Protein AF-X1T1G3-F1 (afdb_monomer_lite)

Foldseek 3Di:
DDDDDDDDDPDDDDPVSVVVVVVVVVVPPPPPPPPPPDPPPDPPPDDPPPPPPVDPPDDDDDDPVRVPDDDLDDQDDDPQKDWADWDWDADPQRKIKIWIWIFRDPDVPPCSWAGIFIWIWIASHPSDNTDTDDTDDAAPCDPPDPRNGHDD

Radius of gyration: 34.78 Å; chains: 1; bounding box: 44×52×115 Å

Organism: NCBI:txid412755

Secondary structure (DSSP, 8-state):
-----------PPPHHHHHHHHHHHHHS---------PPP---TTSPP-------TT--PPPPHHHHT------S---TT-EEEEEEEEE-TTS-EEEEEEEESSS-STTHHHHT-EEEEEEESSTT---EEEEEEEE----TTSTTSS---

Sequence (152 aa):
MKPHRINHINGGMNMSQILLAVFIATVSLGTPLQAVDLPPELPLWEKPPLDYAIRHDVKVPESDIAANLEWIGVAIEEPDYTIWGATPIQDEKGHTHLFVARWPEDNVDPAWRKSSEIAHYLADNPEGPFRFKKVILQGTGREGEWDAYAPH

Structure (mmCIF, N/CA/C/O backbone):
data_AF-X1T1G3-F1
#
_entry.id   AF-X1T1G3-F1
#
loop_
_atom_site.group_PDB
_atom_site.id
_atom_site.type_symbol
_atom_site.label_atom_id
_atom_site.label_alt_id
_atom_site.label_comp_id
_atom_site.label_asym_id
_atom_site.label_entity_id
_atom_site.label_seq_id
_atom_site.pdbx_PDB_ins_code
_atom_site.Cartn_x
_atom_site.Cartn_y
_atom_site.Cartn_z
_atom_site.occupancy
_atom_site.B_iso_or_equiv
_atom_site.auth_seq_id
_atom_site.auth_comp_id
_atom_site.auth_asym_id
_atom_site.auth_atom_id
_atom_site.pdbx_PDB_model_num
ATOM 1 N N . MET A 1 1 ? -17.065 14.398 95.596 1.00 47.75 1 MET A N 1
ATOM 2 C CA . MET A 1 1 ? -17.381 15.607 94.804 1.00 47.75 1 MET A CA 1
ATOM 3 C C . MET A 1 1 ? -16.347 16.692 95.079 1.00 47.75 1 MET A C 1
ATOM 5 O O . MET A 1 1 ? -16.314 17.209 96.186 1.00 47.75 1 MET A O 1
ATOM 9 N N . LYS A 1 2 ? -15.505 17.006 94.088 1.00 33.94 2 LYS A N 1
ATOM 10 C CA . LYS A 1 2 ? -14.762 18.271 93.933 1.00 33.94 2 LYS A CA 1
ATOM 11 C C . LYS A 1 2 ? -14.628 18.509 92.417 1.00 33.94 2 LYS A C 1
ATOM 13 O O . LYS A 1 2 ? -14.254 17.559 91.732 1.00 33.94 2 LYS A O 1
ATOM 18 N N . PRO A 1 3 ? -14.976 19.689 91.876 1.00 39.97 3 PRO A N 1
ATOM 19 C CA . PRO A 1 3 ? -14.939 19.930 90.438 1.00 39.97 3 PRO A CA 1
ATOM 20 C C . PRO A 1 3 ? -13.503 20.244 90.003 1.00 39.97 3 PRO A C 1
ATOM 22 O O . PRO A 1 3 ? -12.762 20.907 90.735 1.00 39.97 3 PRO A O 1
ATOM 25 N N . HIS A 1 4 ? -13.094 19.781 88.822 1.00 33.16 4 HIS A N 1
ATOM 26 C CA . HIS A 1 4 ? -11.851 20.226 88.194 1.00 33.16 4 HIS A CA 1
ATOM 27 C C . HIS A 1 4 ? -12.143 21.076 86.961 1.00 33.16 4 HIS A C 1
ATOM 29 O O . HIS A 1 4 ? -13.012 20.764 86.152 1.00 33.16 4 HIS A O 1
ATOM 35 N N . ARG A 1 5 ? -11.447 22.216 86.943 1.00 35.03 5 ARG A N 1
ATOM 36 C CA . ARG A 1 5 ? -11.633 23.395 86.101 1.00 35.03 5 ARG A CA 1
ATOM 37 C C . ARG A 1 5 ? -11.489 23.096 84.614 1.00 35.03 5 ARG A C 1
ATOM 39 O O . ARG A 1 5 ? -10.555 22.421 84.196 1.00 35.03 5 ARG A O 1
ATOM 46 N N . ILE A 1 6 ? -12.330 23.772 83.839 1.00 40.88 6 ILE A N 1
ATOM 47 C CA . ILE A 1 6 ? -12.073 24.116 82.443 1.00 40.88 6 ILE A CA 1
ATOM 48 C C . ILE A 1 6 ? -10.947 25.156 82.428 1.00 40.88 6 ILE A C 1
ATOM 50 O O . ILE A 1 6 ? -11.111 26.238 82.990 1.00 40.88 6 ILE A O 1
ATOM 54 N N . ASN A 1 7 ? -9.830 24.840 81.774 1.00 37.88 7 ASN A N 1
ATOM 55 C CA . ASN A 1 7 ? -8.852 25.832 81.337 1.00 37.88 7 ASN A CA 1
ATOM 56 C C . ASN A 1 7 ? -8.850 25.833 79.805 1.00 37.88 7 ASN A C 1
ATOM 58 O O . ASN A 1 7 ? -8.268 24.957 79.171 1.00 37.88 7 ASN A O 1
ATOM 62 N N . HIS A 1 8 ? -9.524 26.824 79.224 1.00 37.28 8 HIS A N 1
ATOM 63 C CA . HIS A 1 8 ? -9.269 27.250 77.854 1.00 37.28 8 HIS A CA 1
ATOM 64 C C . HIS A 1 8 ? -7.827 27.759 77.773 1.00 37.28 8 HIS A C 1
ATOM 66 O O . HIS A 1 8 ? -7.452 28.662 78.520 1.00 37.28 8 HIS A O 1
ATOM 72 N N . ILE A 1 9 ? -7.042 27.216 76.846 1.00 39.50 9 ILE A N 1
ATOM 73 C CA . ILE A 1 9 ? -5.775 27.810 76.423 1.00 39.50 9 ILE A CA 1
ATOM 74 C C . ILE A 1 9 ? -5.949 28.173 74.948 1.00 39.50 9 ILE A C 1
ATOM 76 O O . ILE A 1 9 ? -5.791 27.341 74.060 1.00 39.50 9 ILE A O 1
ATOM 80 N N . ASN A 1 10 ? -6.372 29.412 74.695 1.00 47.31 10 ASN A N 1
ATOM 81 C CA . ASN A 1 10 ? -6.295 30.018 73.369 1.00 47.31 10 ASN A CA 1
ATOM 82 C C . ASN A 1 10 ? -4.824 30.333 73.087 1.00 47.31 10 ASN A C 1
ATOM 84 O O . ASN A 1 10 ? -4.218 31.120 73.809 1.00 47.31 10 ASN A O 1
ATOM 88 N N . GLY A 1 11 ? -4.261 29.734 72.041 1.00 51.22 11 GLY A N 1
ATOM 89 C CA . GLY A 1 11 ? -2.884 30.004 71.630 1.00 51.22 11 GLY A CA 1
ATOM 90 C C . GLY A 1 11 ? -2.511 29.405 70.278 1.00 51.22 11 GLY A C 1
ATOM 91 O O . GLY A 1 11 ? -1.365 29.024 70.086 1.00 51.22 11 GLY A O 1
ATOM 92 N N . GLY A 1 12 ? -3.469 29.265 69.358 1.00 54.16 12 GLY A N 1
ATOM 93 C CA . GLY A 1 12 ? -3.163 28.941 67.965 1.00 54.16 12 GLY A CA 1
ATOM 94 C C . GLY A 1 12 ? -2.787 30.215 67.214 1.00 54.16 12 GLY A C 1
ATOM 95 O O . GLY A 1 12 ? -3.535 31.193 67.264 1.00 54.16 12 GLY A O 1
ATOM 96 N N . MET A 1 13 ? -1.639 30.216 66.533 1.00 56.25 13 MET A N 1
ATOM 97 C CA . MET A 1 13 ? -1.267 31.297 65.616 1.00 56.25 13 MET A CA 1
ATOM 98 C C . MET A 1 13 ? -2.363 31.464 64.562 1.00 56.25 13 MET A C 1
ATOM 100 O O . MET A 1 13 ? -2.771 30.497 63.918 1.00 56.25 13 MET A O 1
ATOM 104 N N . ASN A 1 14 ? -2.856 32.688 64.388 1.00 70.31 14 ASN A N 1
ATOM 105 C CA . ASN A 1 14 ? -3.841 32.961 63.348 1.00 70.31 14 ASN A CA 1
ATOM 106 C C . ASN A 1 14 ? -3.176 32.949 61.956 1.00 70.31 14 ASN A C 1
ATOM 108 O O . ASN A 1 14 ? -1.957 33.063 61.827 1.00 70.31 14 ASN A O 1
ATOM 112 N N . MET A 1 15 ? -3.988 32.841 60.904 1.00 53.22 15 MET A N 1
ATOM 113 C CA . MET A 1 15 ? -3.526 32.717 59.514 1.00 53.22 15 MET A CA 1
ATOM 114 C C . MET A 1 15 ? -2.556 33.834 59.082 1.00 53.22 15 MET A C 1
ATOM 116 O O . MET A 1 15 ? -1.650 33.591 58.292 1.00 53.22 15 MET A O 1
ATOM 120 N N . SER A 1 16 ? -2.691 35.039 59.644 1.00 59.78 16 SER A N 1
ATOM 121 C CA . SER A 1 16 ? -1.791 36.167 59.369 1.00 59.78 16 SER A CA 1
ATOM 122 C C . SER A 1 16 ? -0.393 35.949 59.960 1.00 59.78 16 SER A C 1
ATOM 124 O O . SER A 1 16 ? 0.607 36.252 59.315 1.00 59.78 16 SER A O 1
ATOM 126 N N . GLN A 1 17 ? -0.292 35.334 61.141 1.00 58.75 17 GLN A N 1
ATOM 127 C CA . GLN A 1 17 ? 0.997 34.972 61.741 1.00 58.75 17 GLN A CA 1
ATOM 128 C C . GLN A 1 17 ? 1.686 33.815 61.004 1.00 58.75 17 GLN A C 1
ATOM 130 O O . GLN A 1 17 ? 2.911 33.798 60.913 1.00 58.75 17 GLN A O 1
ATOM 135 N N . ILE A 1 18 ? 0.915 32.879 60.440 1.00 60.38 18 ILE A N 1
ATOM 136 C CA . ILE A 1 18 ? 1.448 31.800 59.590 1.00 60.38 18 ILE A CA 1
ATOM 137 C C . ILE A 1 18 ? 1.969 32.380 58.271 1.00 60.38 18 ILE A C 1
ATOM 139 O O . ILE A 1 18 ? 3.095 32.089 57.874 1.00 60.38 18 ILE A O 1
ATOM 143 N N . LEU A 1 19 ? 1.194 33.256 57.627 1.00 57.94 19 LEU A N 1
ATOM 144 C CA . LEU A 1 19 ? 1.605 33.924 56.391 1.00 57.94 19 LEU A CA 1
ATOM 145 C C . LEU A 1 19 ? 2.845 34.803 56.599 1.00 57.94 19 LEU A C 1
ATOM 147 O O . LEU A 1 19 ? 3.752 34.770 55.773 1.00 57.94 19 LEU A O 1
ATOM 151 N N . LEU A 1 20 ? 2.938 35.519 57.724 1.00 54.59 20 LEU A N 1
ATOM 152 C CA . LEU A 1 20 ? 4.114 36.326 58.055 1.00 54.59 20 LEU A CA 1
ATOM 153 C C . LEU A 1 20 ? 5.361 35.461 58.311 1.00 54.59 20 LEU A C 1
ATOM 155 O O . LEU A 1 20 ? 6.446 35.815 57.856 1.00 54.59 20 LEU A O 1
ATOM 159 N N . ALA A 1 21 ? 5.222 34.311 58.979 1.00 55.03 21 ALA A N 1
ATOM 160 C CA . ALA A 1 21 ? 6.333 33.380 59.195 1.00 55.03 21 ALA A CA 1
ATOM 161 C C . ALA A 1 21 ? 6.837 32.756 57.879 1.00 55.03 21 ALA A C 1
ATOM 163 O O . ALA A 1 21 ? 8.045 32.641 57.676 1.00 55.03 21 ALA A O 1
ATOM 164 N N . VAL A 1 22 ? 5.926 32.418 56.959 1.00 57.56 22 VAL A N 1
ATOM 165 C CA . VAL A 1 22 ? 6.272 31.902 55.622 1.00 57.56 22 VAL A CA 1
ATOM 166 C C . VAL A 1 22 ? 6.956 32.977 54.771 1.00 57.56 22 VAL A C 1
ATOM 168 O O . VAL A 1 22 ? 7.916 32.671 54.064 1.00 57.56 22 VAL A O 1
ATOM 171 N N . PHE A 1 23 ? 6.531 34.240 54.887 1.00 53.06 23 PHE A N 1
ATOM 172 C CA . PHE A 1 23 ? 7.140 35.364 54.169 1.00 53.06 23 PHE A CA 1
ATOM 173 C C . PHE A 1 23 ? 8.546 35.709 54.692 1.00 53.06 23 PHE A C 1
ATOM 175 O O . PHE A 1 23 ? 9.461 35.950 53.911 1.00 53.06 23 PHE A O 1
ATOM 182 N N . ILE A 1 24 ? 8.769 35.668 56.011 1.00 53.66 24 ILE A N 1
ATOM 183 C CA . ILE A 1 24 ? 10.099 35.918 56.599 1.00 53.66 24 ILE A CA 1
ATOM 184 C C . ILE A 1 24 ? 11.077 34.775 56.269 1.00 53.66 24 ILE A C 1
ATOM 186 O O . ILE A 1 24 ? 12.238 35.035 55.954 1.00 53.66 24 ILE A O 1
ATOM 190 N N . ALA A 1 25 ? 10.616 33.519 56.254 1.00 45.22 25 ALA A N 1
ATOM 191 C CA . ALA A 1 25 ? 11.456 32.374 55.892 1.00 45.22 25 ALA A CA 1
ATOM 192 C C . ALA A 1 25 ? 11.872 32.369 54.407 1.00 45.22 25 ALA A C 1
ATOM 194 O O . ALA A 1 25 ? 12.936 31.851 54.074 1.00 45.22 25 ALA A O 1
ATOM 195 N N . THR A 1 26 ? 11.070 32.971 53.521 1.00 48.97 26 THR A N 1
ATOM 196 C CA . THR A 1 26 ? 11.380 33.056 52.082 1.00 48.97 26 THR A CA 1
ATOM 197 C C . THR A 1 26 ? 12.287 34.230 51.718 1.00 48.97 26 THR A C 1
ATOM 199 O O . THR A 1 26 ? 12.988 34.154 50.714 1.00 48.97 26 THR A O 1
ATOM 202 N N . VAL A 1 27 ? 12.353 35.284 52.539 1.00 49.16 27 VAL A N 1
ATOM 203 C CA . VAL A 1 27 ? 13.188 36.467 52.254 1.00 49.16 27 VAL A CA 1
ATOM 204 C C . VAL A 1 27 ? 14.615 36.348 52.821 1.00 49.16 27 VAL A C 1
ATOM 206 O O . VAL A 1 27 ? 15.528 36.990 52.306 1.00 49.16 27 VAL A O 1
ATOM 209 N N . SER A 1 28 ? 14.866 35.499 53.828 1.00 48.94 28 SER A N 1
ATOM 210 C CA . SER A 1 28 ? 16.200 35.379 54.457 1.00 48.94 28 SER A CA 1
ATOM 211 C C . SER A 1 28 ? 17.110 34.262 53.925 1.00 48.94 28 SER A C 1
ATOM 213 O O . SER A 1 28 ? 18.262 34.186 54.345 1.00 48.94 28 SER A O 1
ATOM 215 N N . LEU A 1 29 ? 16.667 33.443 52.967 1.00 49.03 29 LEU A N 1
ATOM 216 C CA . LEU A 1 29 ? 17.531 32.500 52.239 1.00 49.03 29 LEU A CA 1
ATOM 217 C C . LEU A 1 29 ? 17.716 32.966 50.793 1.00 49.03 29 LEU A C 1
ATOM 219 O O . LEU A 1 29 ? 17.431 32.257 49.834 1.00 49.03 29 LEU A O 1
ATOM 223 N N . GLY A 1 30 ? 18.211 34.195 50.648 1.00 48.19 30 GLY A N 1
ATOM 224 C CA . GLY A 1 30 ? 18.766 34.696 49.399 1.00 48.19 30 GLY A CA 1
ATOM 225 C C . GLY A 1 30 ? 20.077 33.986 49.063 1.00 48.19 30 GLY A C 1
ATOM 226 O O . GLY A 1 30 ? 21.138 34.601 49.095 1.00 48.19 30 GLY A O 1
ATOM 227 N N . THR A 1 31 ? 20.027 32.697 48.730 1.00 50.66 31 THR A N 1
ATOM 228 C CA . THR A 1 31 ? 20.990 32.175 47.761 1.00 50.66 31 THR A CA 1
ATOM 229 C C . THR A 1 31 ? 20.578 32.767 46.420 1.00 50.66 31 THR A C 1
ATOM 231 O O . THR A 1 31 ? 19.454 32.490 45.989 1.00 50.66 31 THR A O 1
ATOM 234 N N . PRO A 1 32 ? 21.407 33.592 45.754 1.00 50.19 32 PRO A N 1
ATOM 235 C CA . PRO A 1 32 ? 21.151 33.875 44.354 1.00 50.19 32 PRO A CA 1
ATOM 236 C C . PRO A 1 32 ? 21.046 32.517 43.665 1.00 50.19 32 PRO A C 1
ATOM 238 O O . PRO A 1 32 ? 21.933 31.673 43.818 1.00 50.19 32 PRO A O 1
ATOM 241 N N . LEU A 1 33 ? 19.929 32.283 42.975 1.00 46.12 33 LEU A N 1
ATOM 242 C CA . LEU A 1 33 ? 19.850 31.209 42.001 1.00 46.12 33 LEU A CA 1
ATOM 243 C C . LEU A 1 33 ? 21.063 31.443 41.100 1.00 46.12 33 LEU A C 1
ATOM 245 O O . LEU A 1 33 ? 21.139 32.491 40.454 1.00 46.12 33 LEU A O 1
ATOM 249 N N . GLN A 1 34 ? 22.066 30.563 41.151 1.00 45.03 34 GLN A N 1
ATOM 250 C CA . GLN A 1 34 ? 23.135 30.638 40.169 1.00 45.03 34 GLN A CA 1
ATOM 251 C C . GLN A 1 34 ? 22.434 30.622 38.818 1.00 45.03 34 GLN A C 1
ATOM 253 O O . GLN A 1 34 ? 21.581 29.762 38.580 1.00 45.03 34 GLN A O 1
ATOM 258 N N . ALA A 1 35 ? 22.721 31.622 37.985 1.00 49.31 35 ALA A N 1
ATOM 259 C CA . ALA A 1 35 ? 22.355 31.554 36.590 1.00 49.31 35 ALA A CA 1
ATOM 260 C C . ALA A 1 35 ? 22.919 30.222 36.093 1.00 49.31 35 ALA A C 1
ATOM 262 O O . ALA A 1 35 ? 24.131 30.015 36.092 1.00 49.31 35 ALA A O 1
ATOM 263 N N . VAL A 1 36 ? 22.032 29.273 35.805 1.00 51.41 36 VAL A N 1
ATOM 264 C CA . VAL A 1 36 ? 22.407 28.107 35.024 1.00 51.41 36 VAL A CA 1
ATOM 265 C C . VAL A 1 36 ? 22.750 28.709 33.676 1.00 51.41 36 VAL A C 1
ATOM 267 O O . VAL A 1 36 ? 21.849 29.180 32.983 1.00 51.41 36 VAL A O 1
ATOM 270 N N . ASP A 1 37 ? 24.0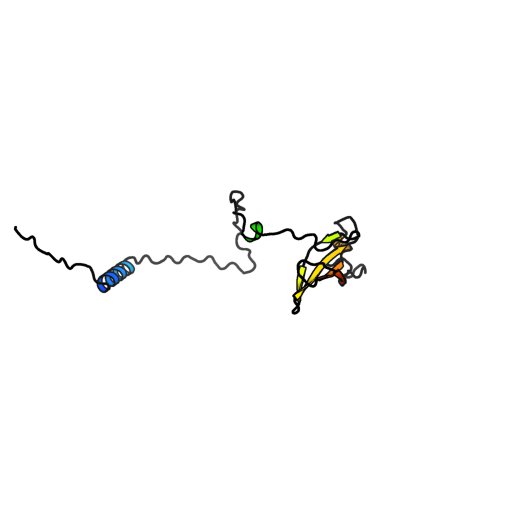44 28.801 33.367 1.00 54.81 37 ASP A N 1
ATOM 271 C CA . ASP A 1 37 ? 24.500 29.126 32.023 1.00 54.81 37 ASP A CA 1
ATOM 272 C C . ASP A 1 37 ? 23.848 28.096 31.103 1.00 54.81 37 ASP A C 1
ATOM 274 O O . ASP A 1 37 ? 24.233 26.923 31.075 1.00 54.81 37 ASP A O 1
ATOM 278 N N . LEU A 1 38 ? 22.779 28.511 30.421 1.00 53.12 38 LEU A N 1
ATOM 279 C CA . LEU A 1 38 ? 22.203 27.710 29.360 1.00 53.12 38 LEU A CA 1
ATOM 280 C C . LEU A 1 38 ? 23.328 27.518 28.341 1.00 53.12 38 LEU A C 1
ATOM 282 O O . LEU A 1 38 ? 23.979 28.505 27.976 1.00 53.12 38 LEU A O 1
ATOM 286 N N . PRO A 1 39 ? 23.613 26.273 27.921 1.00 60.28 39 PRO A N 1
ATOM 287 C CA . PRO A 1 39 ? 24.625 26.043 26.907 1.00 60.28 39 PRO A CA 1
ATOM 288 C C . PRO A 1 39 ? 24.295 26.912 25.687 1.00 60.28 39 PRO A C 1
ATOM 290 O O . PRO A 1 39 ? 23.110 27.138 25.417 1.00 60.28 39 PRO A O 1
ATOM 293 N N . PRO A 1 40 ? 25.312 27.428 24.972 1.00 68.19 40 PRO A N 1
ATOM 294 C CA . PRO A 1 40 ? 25.076 28.213 23.768 1.00 68.19 40 PRO A CA 1
ATOM 295 C C . PRO A 1 40 ? 24.110 27.442 22.870 1.00 68.19 40 PRO A C 1
ATOM 297 O O . PRO A 1 40 ? 24.294 26.238 22.677 1.00 68.19 40 PRO A O 1
ATOM 300 N N . GLU A 1 41 ? 23.058 28.114 22.391 1.00 66.00 41 GLU A N 1
ATOM 301 C CA . GLU A 1 41 ? 22.081 27.490 21.504 1.00 66.00 41 GLU A CA 1
ATOM 302 C C . GLU A 1 41 ? 22.839 26.859 20.335 1.00 66.00 41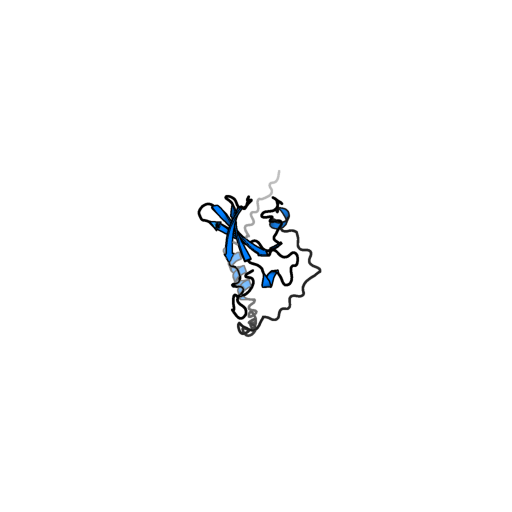 GLU A C 1
ATOM 304 O O . GLU A 1 41 ? 23.476 27.556 19.540 1.00 66.00 41 GLU A O 1
ATOM 309 N N . LEU A 1 42 ? 22.837 25.524 20.279 1.00 65.62 42 LEU A N 1
ATOM 310 C CA . LEU A 1 42 ? 23.407 24.807 19.150 1.00 65.62 42 LEU A CA 1
ATOM 311 C C . LEU A 1 42 ? 22.659 25.272 17.900 1.00 65.62 42 LEU A C 1
ATOM 313 O O . LEU A 1 42 ? 21.430 25.416 17.938 1.00 65.62 42 LEU A O 1
ATOM 317 N N . PRO A 1 43 ? 23.358 25.525 16.787 1.00 74.75 43 PRO A N 1
ATOM 318 C CA . PRO A 1 43 ? 22.666 25.885 15.571 1.00 74.75 43 PRO A CA 1
ATOM 319 C C . PRO A 1 43 ? 21.703 24.760 15.169 1.00 74.75 43 PRO A C 1
ATOM 321 O O . PRO A 1 43 ? 22.003 23.584 15.356 1.00 74.75 43 PRO A O 1
ATOM 324 N N . LEU A 1 44 ? 20.557 25.111 14.578 1.00 67.75 44 LEU A N 1
ATOM 325 C CA . LEU A 1 44 ? 19.436 24.190 14.305 1.00 67.75 44 LEU A CA 1
ATOM 326 C C . LEU A 1 44 ? 19.796 22.943 13.460 1.00 67.75 44 LEU A C 1
ATOM 328 O O . LEU A 1 44 ? 18.987 22.028 13.326 1.00 67.75 44 LEU A O 1
ATOM 332 N N . TRP A 1 45 ? 20.979 22.932 12.843 1.00 76.81 45 TRP A N 1
ATOM 333 C CA . TRP A 1 45 ? 21.518 21.854 12.011 1.00 76.81 45 TRP A CA 1
ATOM 334 C C . TRP A 1 45 ? 22.539 20.962 12.730 1.00 76.81 45 TRP A C 1
ATOM 336 O O . TRP A 1 45 ? 22.912 19.915 12.197 1.00 76.81 45 TRP A O 1
ATOM 346 N N . GLU A 1 46 ? 23.002 21.344 13.920 1.00 70.94 46 GLU A N 1
ATOM 347 C CA . GLU A 1 46 ? 23.795 20.470 14.773 1.00 70.94 46 GLU A CA 1
ATOM 348 C C . GLU A 1 46 ? 22.850 19.575 15.563 1.00 70.94 46 GLU A C 1
ATOM 350 O O . GLU A 1 46 ? 22.024 20.025 16.357 1.00 70.94 46 GLU A O 1
ATOM 355 N N . LYS A 1 47 ? 22.955 18.265 15.320 1.00 67.88 47 LYS A N 1
ATOM 356 C CA . LYS A 1 47 ? 22.253 17.286 16.144 1.00 67.88 47 LYS A CA 1
ATOM 357 C C . LYS A 1 47 ? 22.735 17.480 17.583 1.00 67.88 47 LYS A C 1
ATOM 359 O O . LYS A 1 47 ? 23.954 17.494 17.783 1.00 67.88 47 LYS A O 1
ATOM 364 N N . PRO A 1 48 ? 21.831 17.591 18.573 1.00 69.69 48 PRO A N 1
ATOM 365 C CA . PRO A 1 48 ? 22.260 17.592 19.960 1.00 69.69 48 PRO A CA 1
ATOM 366 C C . PRO A 1 48 ? 23.111 16.339 20.204 1.00 69.69 48 PRO A C 1
ATOM 368 O O . PRO A 1 48 ? 22.857 15.309 19.561 1.00 69.69 48 PRO A O 1
ATOM 371 N N . PRO A 1 49 ? 24.127 16.403 21.082 1.00 68.06 49 PRO A N 1
ATOM 372 C CA . PRO A 1 49 ? 24.885 15.220 21.454 1.00 68.06 49 PRO A CA 1
ATOM 373 C C . PRO A 1 49 ? 23.896 14.150 21.932 1.00 68.06 49 PRO A C 1
ATOM 375 O O . PRO A 1 49 ? 23.249 14.297 22.963 1.00 68.06 49 PRO A O 1
ATOM 378 N N . LEU A 1 50 ? 23.716 13.111 21.116 1.00 65.50 50 LEU A N 1
ATOM 379 C CA . LEU A 1 50 ? 22.853 11.977 21.417 1.00 65.50 50 LEU A CA 1
ATOM 380 C C . LEU A 1 50 ? 23.604 11.108 22.425 1.00 65.50 50 LEU A C 1
ATOM 382 O O . LEU A 1 50 ? 24.404 10.258 22.044 1.00 65.50 50 LEU A O 1
ATOM 386 N N . ASP A 1 51 ? 23.355 11.334 23.708 1.00 65.19 51 ASP A N 1
ATOM 387 C CA . ASP A 1 51 ? 23.839 10.503 24.809 1.00 65.19 51 ASP A CA 1
ATOM 388 C C . ASP A 1 51 ? 22.806 9.446 25.234 1.00 65.19 51 ASP A C 1
ATOM 390 O O . ASP A 1 51 ? 22.849 8.941 26.355 1.00 65.19 51 ASP A O 1
ATOM 394 N N . TYR A 1 52 ? 21.886 9.058 24.341 1.00 62.56 52 TYR A N 1
ATOM 395 C CA . TYR A 1 52 ? 21.006 7.922 24.602 1.00 62.56 52 TYR A CA 1
ATOM 396 C C . TYR A 1 52 ? 21.839 6.640 24.618 1.00 62.56 52 TYR A C 1
ATOM 398 O O . TYR A 1 52 ? 21.991 5.951 23.609 1.00 62.56 52 TYR A O 1
ATOM 406 N N . ALA A 1 53 ? 22.357 6.287 25.791 1.00 69.69 53 ALA A N 1
ATOM 407 C CA . ALA A 1 53 ? 22.683 4.909 26.087 1.00 69.69 53 ALA A CA 1
ATOM 408 C C . ALA A 1 53 ? 21.394 4.105 25.864 1.00 69.69 53 ALA A C 1
ATOM 410 O O . ALA A 1 53 ? 20.437 4.235 26.630 1.00 69.69 53 ALA A O 1
ATOM 411 N N . ILE A 1 54 ? 21.338 3.317 24.784 1.00 70.12 54 ILE A N 1
ATOM 412 C CA . ILE A 1 54 ? 20.247 2.368 24.567 1.00 70.12 54 ILE A CA 1
ATOM 413 C C . ILE A 1 54 ? 20.287 1.396 25.746 1.00 70.12 54 ILE A C 1
ATOM 415 O O . ILE A 1 54 ? 21.165 0.541 25.863 1.00 70.12 54 ILE A O 1
ATOM 419 N N . ARG A 1 55 ? 19.366 1.602 26.683 1.00 73.44 55 ARG A N 1
ATOM 420 C CA . ARG A 1 55 ? 19.287 0.853 27.928 1.00 73.44 55 ARG A CA 1
ATOM 421 C C . ARG A 1 55 ? 18.625 -0.490 27.659 1.00 73.44 55 ARG A C 1
ATOM 423 O O . ARG A 1 55 ? 17.404 -0.590 27.608 1.00 73.44 55 ARG A O 1
ATOM 430 N N . HIS A 1 56 ? 19.439 -1.525 27.482 1.00 75.44 56 HIS A N 1
ATOM 431 C CA . HIS A 1 56 ? 18.965 -2.907 27.347 1.00 75.44 56 HIS A CA 1
ATOM 432 C C . HIS A 1 56 ? 18.456 -3.504 28.674 1.00 75.44 56 HIS A C 1
ATOM 434 O O . HIS A 1 56 ? 17.866 -4.581 28.680 1.00 75.44 56 HIS A O 1
ATOM 440 N N . ASP A 1 57 ? 18.680 -2.817 29.799 1.00 85.94 57 ASP A N 1
ATOM 441 C CA . ASP A 1 57 ? 18.254 -3.209 31.147 1.00 85.94 57 ASP A CA 1
ATOM 442 C C . ASP A 1 57 ? 16.815 -2.787 31.490 1.00 85.94 57 ASP A C 1
ATOM 444 O O . ASP A 1 57 ? 16.257 -3.245 32.490 1.00 85.94 57 ASP A O 1
ATOM 448 N N . VAL A 1 58 ? 16.185 -1.936 30.675 1.00 8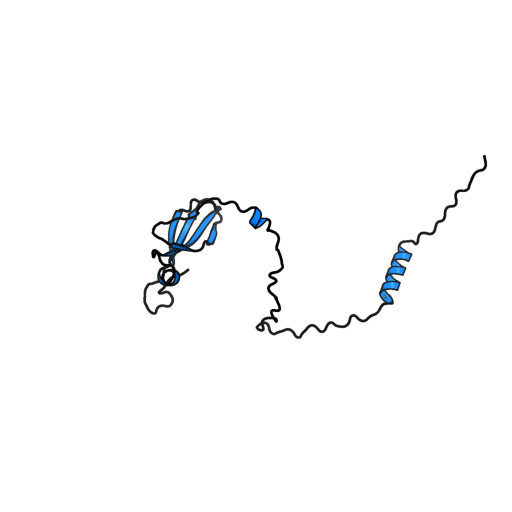2.62 58 VAL A N 1
ATOM 449 C CA . VAL A 1 58 ? 14.828 -1.443 30.932 1.00 82.62 58 VAL A CA 1
ATOM 450 C C . VAL A 1 58 ? 13.797 -2.433 30.393 1.00 82.62 58 VAL A C 1
ATOM 452 O O . VAL A 1 58 ? 13.634 -2.594 29.186 1.00 82.62 58 VAL A O 1
ATOM 455 N N . LYS A 1 59 ? 13.044 -3.064 31.298 1.00 85.19 59 LYS A N 1
ATOM 456 C CA . LYS A 1 59 ? 11.808 -3.774 30.946 1.00 85.19 59 LYS A CA 1
ATOM 457 C C . LYS A 1 59 ? 10.667 -2.767 30.855 1.00 85.19 59 LYS A C 1
ATOM 459 O O . LYS A 1 59 ? 10.223 -2.251 31.878 1.00 85.19 59 LYS A O 1
ATOM 464 N N . VAL A 1 60 ? 10.214 -2.483 29.639 1.00 87.62 60 VAL A N 1
ATOM 465 C CA . VAL A 1 60 ? 9.035 -1.641 29.403 1.00 87.62 60 VAL A CA 1
ATOM 466 C C . VAL A 1 60 ? 7.785 -2.504 29.622 1.00 87.62 60 VAL A C 1
ATOM 468 O O . VAL A 1 60 ? 7.728 -3.600 29.060 1.00 87.62 60 VAL A O 1
ATOM 471 N N . PRO A 1 61 ? 6.820 -2.080 30.459 1.00 92.00 61 PRO A N 1
ATOM 472 C CA . PRO A 1 61 ? 5.558 -2.800 30.593 1.00 92.00 61 PRO A CA 1
ATOM 473 C C . PRO A 1 61 ? 4.810 -2.805 29.256 1.00 92.00 61 PRO A C 1
ATOM 475 O O . PRO A 1 61 ? 4.949 -1.881 28.454 1.00 92.00 61 PRO A O 1
ATOM 478 N N . GLU A 1 62 ? 4.017 -3.846 29.016 1.00 93.56 62 GLU A N 1
ATOM 479 C CA . GLU A 1 62 ? 3.131 -3.883 27.855 1.00 93.56 62 GLU A CA 1
ATOM 480 C C . GLU A 1 62 ? 2.168 -2.687 27.888 1.00 93.56 62 GLU A C 1
ATOM 482 O O . GLU A 1 62 ? 1.674 -2.303 28.948 1.00 93.56 62 GLU A O 1
ATOM 487 N N . SER A 1 63 ? 1.945 -2.068 26.728 1.00 95.69 63 SER A N 1
ATOM 488 C CA . SER A 1 63 ? 1.019 -0.939 26.607 1.00 95.69 63 SER A CA 1
ATOM 489 C C . SER A 1 63 ? -0.423 -1.420 26.477 1.00 95.69 63 SER A C 1
ATOM 491 O O . SER A 1 63 ? -0.668 -2.481 25.904 1.00 95.69 63 SER A O 1
ATOM 493 N N . ASP A 1 64 ? -1.378 -0.591 26.899 1.00 96.25 64 ASP A N 1
ATOM 494 C CA . ASP A 1 64 ? -2.806 -0.882 26.733 1.00 96.25 64 ASP A CA 1
ATOM 495 C C . ASP A 1 64 ? -3.176 -1.134 25.264 1.00 96.25 64 ASP A C 1
ATOM 497 O O . ASP A 1 64 ? -4.004 -1.991 24.979 1.00 96.25 64 ASP A O 1
ATOM 501 N N . ILE A 1 65 ? -2.538 -0.436 24.316 1.00 95.31 65 ILE A N 1
ATOM 502 C CA . ILE A 1 65 ? -2.770 -0.658 22.883 1.00 95.31 65 ILE A CA 1
ATOM 503 C C . ILE A 1 65 ? -2.358 -2.079 22.502 1.00 95.31 65 ILE A C 1
ATOM 505 O O . ILE A 1 65 ? -3.161 -2.801 21.925 1.00 95.31 65 ILE A O 1
ATOM 509 N N . ALA A 1 66 ? -1.135 -2.489 22.854 1.00 94.31 66 ALA A N 1
ATOM 510 C CA . ALA A 1 66 ? -0.621 -3.817 22.524 1.00 94.31 66 ALA A CA 1
ATOM 511 C C . ALA A 1 66 ? -1.477 -4.935 23.141 1.00 94.31 66 ALA A C 1
ATOM 513 O O . ALA A 1 66 ? -1.825 -5.884 22.442 1.00 94.31 66 ALA A O 1
ATOM 514 N N . ALA A 1 67 ? -1.888 -4.770 24.402 1.00 95.50 67 ALA A N 1
ATOM 515 C CA . ALA A 1 67 ? -2.681 -5.758 25.130 1.00 95.50 67 ALA A CA 1
ATOM 516 C C . ALA A 1 67 ? -4.109 -5.952 24.578 1.00 95.50 67 ALA A C 1
ATOM 518 O O . ALA A 1 67 ? -4.738 -6.967 24.869 1.00 95.50 67 ALA A O 1
ATOM 519 N N . ASN A 1 68 ? -4.633 -4.989 23.808 1.00 96.19 68 ASN A N 1
ATOM 520 C CA . ASN A 1 68 ? -6.010 -4.995 23.300 1.00 96.19 68 ASN A CA 1
ATOM 521 C C . ASN A 1 68 ? -6.103 -5.148 21.768 1.00 96.19 68 ASN A C 1
ATOM 523 O O . ASN A 1 68 ? -7.180 -4.956 21.205 1.00 96.19 68 ASN A O 1
ATOM 527 N N . LEU A 1 69 ? -5.007 -5.482 21.074 1.00 94.94 69 LEU A N 1
ATOM 528 C CA . LEU A 1 69 ? -5.065 -5.793 19.644 1.00 94.94 69 LEU A CA 1
ATOM 529 C C . LEU A 1 69 ? -5.749 -7.144 19.415 1.00 94.94 69 LEU A C 1
ATOM 531 O O . LEU A 1 69 ? -5.292 -8.179 19.899 1.00 94.94 69 LEU A O 1
ATOM 535 N N . GLU A 1 70 ? -6.814 -7.138 18.616 1.00 94.62 70 GLU A N 1
ATOM 536 C CA . GLU A 1 70 ? -7.500 -8.347 18.169 1.00 94.62 70 GLU A CA 1
ATOM 537 C C . GLU A 1 70 ? -7.170 -8.638 16.701 1.00 94.62 70 GLU A C 1
ATOM 539 O O . GLU A 1 70 ? -7.221 -7.759 15.838 1.00 94.62 70 GLU A O 1
ATOM 544 N N . TRP A 1 71 ? -6.825 -9.893 16.408 1.00 94.44 71 TRP A N 1
ATOM 545 C CA . TRP A 1 71 ? -6.642 -10.345 15.034 1.00 94.44 71 TRP A CA 1
ATOM 546 C C . TRP A 1 71 ? -7.998 -10.602 14.377 1.00 94.44 71 TRP A C 1
ATOM 548 O O . TRP A 1 71 ? -8.701 -11.542 14.741 1.00 94.44 71 TRP A O 1
ATOM 558 N N . ILE A 1 72 ? -8.326 -9.801 13.365 1.00 94.00 72 ILE A N 1
ATOM 559 C CA . ILE A 1 72 ? -9.598 -9.901 12.635 1.00 94.00 72 ILE A CA 1
ATOM 560 C C . ILE A 1 72 ? -9.503 -10.714 11.336 1.00 94.00 72 ILE A C 1
ATOM 562 O O . ILE A 1 72 ? -10.518 -11.195 10.838 1.00 94.00 72 ILE A O 1
ATOM 566 N N . GLY A 1 73 ? -8.300 -10.896 10.784 1.00 94.56 73 GLY A N 1
ATOM 567 C CA . GLY A 1 73 ? -8.086 -11.624 9.534 1.00 94.56 73 GLY A CA 1
ATOM 568 C C . GLY A 1 73 ? -7.155 -10.914 8.556 1.00 94.56 73 GLY A C 1
ATOM 569 O O . GLY A 1 73 ? -6.632 -9.832 8.819 1.00 94.56 73 GLY A O 1
ATOM 570 N N . VAL A 1 74 ? -6.946 -11.556 7.407 1.00 94.50 74 VAL A N 1
ATOM 571 C CA . VAL A 1 74 ? -6.147 -11.009 6.305 1.00 94.50 74 VAL A CA 1
ATOM 572 C C . VAL A 1 74 ? -6.979 -9.971 5.552 1.00 94.50 74 VAL A C 1
ATOM 574 O O . VAL A 1 74 ? -8.059 -10.285 5.055 1.00 94.50 74 VAL A O 1
ATOM 577 N N . ALA A 1 75 ? -6.478 -8.736 5.462 1.00 95.06 75 ALA A N 1
ATOM 578 C CA . ALA A 1 75 ? -7.197 -7.637 4.815 1.00 95.06 75 ALA A CA 1
ATOM 579 C C . ALA A 1 75 ? -7.257 -7.777 3.283 1.00 95.06 75 ALA A C 1
ATOM 581 O O . ALA A 1 75 ? -8.305 -7.544 2.680 1.00 95.06 75 ALA A O 1
ATOM 582 N N . ILE A 1 76 ? -6.132 -8.138 2.656 1.00 95.81 76 ILE A N 1
ATOM 583 C CA . ILE A 1 76 ? -5.999 -8.343 1.209 1.00 95.81 76 ILE A CA 1
ATOM 584 C C . ILE A 1 76 ? -5.103 -9.559 0.977 1.00 95.81 76 ILE A C 1
ATOM 586 O O . ILE A 1 76 ? -4.044 -9.674 1.590 1.00 95.81 76 ILE A O 1
ATOM 590 N N . GLU A 1 77 ? -5.517 -10.426 0.059 1.00 94.19 77 GLU A N 1
ATOM 591 C CA . GLU A 1 77 ? -4.727 -11.545 -0.444 1.00 94.19 77 GLU A CA 1
ATOM 592 C C . GLU A 1 77 ? -4.905 -11.628 -1.964 1.00 94.19 77 GLU A C 1
ATOM 594 O O . GLU A 1 77 ? -6.030 -11.705 -2.463 1.00 94.19 77 GLU A O 1
ATOM 599 N N . GLU A 1 78 ? -3.795 -11.594 -2.702 1.00 94.50 78 GLU A N 1
ATOM 600 C CA . GLU A 1 78 ? -3.762 -11.824 -4.146 1.00 94.50 78 GLU A CA 1
ATOM 601 C C . GLU A 1 78 ? -2.675 -12.855 -4.457 1.00 94.50 78 GLU A C 1
ATOM 603 O O . GLU A 1 78 ? -1.500 -12.543 -4.286 1.00 94.50 78 GLU A O 1
ATOM 608 N N . PRO A 1 79 ? -3.034 -14.073 -4.906 1.00 93.19 79 PRO A N 1
ATOM 609 C CA . PRO A 1 79 ? -2.067 -15.160 -5.089 1.00 93.19 79 PRO A CA 1
ATOM 610 C C . PRO A 1 79 ? -0.924 -14.848 -6.058 1.00 93.19 79 PRO A C 1
ATOM 612 O O . PRO A 1 79 ? 0.166 -15.387 -5.902 1.00 93.19 79 PRO A O 1
ATOM 615 N N . ASP A 1 80 ? -1.175 -13.982 -7.040 1.00 95.38 80 ASP A N 1
ATOM 616 C CA . ASP A 1 80 ? -0.213 -13.626 -8.086 1.00 95.38 80 ASP A CA 1
ATOM 617 C C . ASP A 1 80 ? 0.643 -12.399 -7.719 1.00 95.38 80 ASP A C 1
ATOM 619 O O . ASP A 1 80 ? 1.358 -11.881 -8.574 1.00 95.38 80 ASP A O 1
ATOM 623 N N . TYR A 1 81 ? 0.540 -11.887 -6.484 1.00 96.50 81 TYR A N 1
ATOM 624 C CA . TYR A 1 81 ? 1.232 -10.674 -6.056 1.00 96.50 81 TYR A CA 1
ATOM 625 C C . TYR A 1 81 ? 1.828 -10.799 -4.655 1.00 96.50 81 TYR A C 1
ATOM 627 O O . TYR A 1 81 ? 1.166 -11.189 -3.695 1.00 96.50 81 TYR A O 1
ATOM 635 N N . THR A 1 82 ? 3.057 -10.311 -4.503 1.00 96.00 82 THR A N 1
ATOM 636 C CA . THR A 1 82 ? 3.560 -9.923 -3.186 1.00 96.00 82 THR A CA 1
ATOM 637 C C . THR A 1 82 ? 2.994 -8.552 -2.830 1.00 96.00 82 THR A C 1
ATOM 639 O O . THR A 1 82 ? 3.097 -7.615 -3.620 1.00 96.00 82 THR A O 1
ATOM 642 N N . ILE A 1 83 ? 2.404 -8.429 -1.640 1.00 95.88 83 ILE A N 1
ATOM 643 C CA . ILE A 1 83 ? 1.801 -7.191 -1.132 1.00 95.88 83 ILE A CA 1
ATOM 644 C C . ILE A 1 83 ? 2.663 -6.644 0.004 1.00 95.88 83 ILE A C 1
ATOM 646 O O . ILE A 1 83 ? 3.006 -7.367 0.940 1.00 95.88 83 ILE A O 1
ATOM 650 N N . TRP A 1 84 ? 2.979 -5.352 -0.052 1.00 95.00 84 TRP A N 1
ATOM 651 C CA . TRP A 1 84 ? 3.734 -4.655 0.978 1.00 95.00 84 TRP A CA 1
ATOM 652 C C . TRP A 1 84 ? 3.073 -3.331 1.353 1.00 95.00 84 TRP A C 1
ATOM 654 O O . TRP A 1 84 ? 2.695 -2.511 0.515 1.00 95.00 84 TRP A O 1
ATOM 664 N N . GLY A 1 85 ? 2.991 -3.113 2.662 1.00 94.00 85 GLY A N 1
ATOM 665 C CA . GLY A 1 85 ? 2.518 -1.878 3.251 1.00 94.00 85 GLY A CA 1
ATOM 666 C C . GLY A 1 85 ? 1.000 -1.850 3.294 1.00 94.00 85 GLY A C 1
ATOM 667 O O . GLY A 1 85 ? 0.313 -2.668 2.688 1.00 94.00 85 GLY A O 1
ATOM 668 N N . ALA A 1 86 ? 0.479 -0.916 4.073 1.00 94.25 86 ALA A N 1
ATOM 669 C CA . ALA A 1 86 ? -0.946 -0.682 4.188 1.00 94.25 86 ALA A CA 1
ATOM 670 C C . ALA A 1 86 ? -1.146 0.755 4.650 1.00 94.25 86 ALA A C 1
ATOM 672 O O . ALA A 1 86 ? -0.810 1.099 5.781 1.00 94.25 86 ALA A O 1
ATOM 673 N N . THR A 1 87 ? -1.680 1.597 3.768 1.00 96.56 87 THR A N 1
ATOM 674 C CA . THR A 1 87 ? -2.084 2.962 4.116 1.00 96.56 87 THR A CA 1
ATOM 675 C C . THR A 1 87 ? -3.597 3.085 3.948 1.00 96.56 87 THR A C 1
ATOM 677 O O . THR A 1 87 ? -4.066 3.284 2.825 1.00 96.56 87 THR A O 1
ATOM 680 N N . PRO A 1 88 ? -4.381 2.913 5.028 1.00 96.50 88 PRO A N 1
ATOM 681 C CA . PRO A 1 88 ? -5.819 3.133 4.998 1.00 96.50 88 PRO A CA 1
ATOM 682 C C . PRO A 1 88 ? -6.154 4.628 5.118 1.00 96.50 88 PRO A C 1
ATOM 684 O O . PRO A 1 88 ? -5.577 5.347 5.932 1.00 96.50 88 PRO A O 1
ATOM 687 N N . ILE A 1 89 ? -7.124 5.089 4.331 1.00 97.62 89 ILE A N 1
ATOM 688 C CA . ILE A 1 89 ? -7.701 6.437 4.377 1.00 97.62 89 ILE A CA 1
ATOM 689 C C . ILE A 1 89 ? -9.222 6.291 4.405 1.00 97.62 89 ILE A C 1
ATOM 691 O O . ILE A 1 89 ? -9.792 5.636 3.535 1.00 97.62 89 ILE A O 1
ATOM 695 N N . GLN A 1 90 ? -9.886 6.900 5.383 1.00 97.75 90 GLN A N 1
ATOM 696 C CA . GLN A 1 90 ? -11.348 6.934 5.439 1.00 97.75 90 GLN A CA 1
ATOM 697 C C . GLN A 1 90 ? -11.892 8.169 4.719 1.00 97.75 90 GLN A C 1
ATOM 699 O O . GLN A 1 90 ? -11.368 9.270 4.898 1.00 97.75 90 GLN A O 1
ATOM 704 N N . ASP A 1 91 ? -12.925 7.984 3.897 1.00 97.25 91 ASP A N 1
ATOM 705 C CA . ASP A 1 91 ? -13.644 9.091 3.264 1.00 97.25 91 ASP A CA 1
ATOM 706 C C . ASP A 1 91 ? -14.739 9.666 4.184 1.00 97.25 91 ASP A C 1
ATOM 708 O O . ASP A 1 91 ? -15.058 9.123 5.242 1.00 97.25 91 ASP A O 1
ATOM 712 N N . GLU A 1 92 ? -15.355 10.777 3.773 1.00 97.75 92 GLU A N 1
ATOM 713 C CA . GLU A 1 92 ? -16.441 11.428 4.529 1.00 97.75 92 GLU A CA 1
ATOM 714 C C . GLU A 1 92 ? -17.703 10.557 4.674 1.00 97.75 92 GLU A C 1
ATOM 716 O O . GLU A 1 92 ? -18.586 10.867 5.474 1.00 97.75 92 GLU A O 1
ATOM 721 N N . LYS A 1 93 ? -17.816 9.482 3.888 1.00 96.56 93 LYS A N 1
ATOM 722 C CA . LYS A 1 93 ? -18.931 8.530 3.918 1.00 96.56 93 LYS A CA 1
ATOM 723 C C . LYS A 1 93 ? -18.620 7.304 4.782 1.00 96.56 93 LYS A C 1
ATOM 725 O O . LYS A 1 93 ? -19.499 6.462 4.942 1.00 96.56 93 LYS A O 1
ATOM 730 N N . GLY A 1 94 ? -17.415 7.220 5.349 1.00 96.44 94 GLY A N 1
ATOM 731 C CA . GLY A 1 94 ? -16.955 6.112 6.183 1.00 96.44 94 GLY A CA 1
ATOM 732 C C . GLY A 1 94 ? -16.349 4.940 5.408 1.00 96.44 94 GLY A C 1
ATOM 733 O O . GLY A 1 94 ? -15.919 3.975 6.038 1.00 96.44 94 GLY A O 1
ATOM 734 N N . HIS A 1 95 ? -16.257 5.007 4.074 1.00 98.00 95 HIS A N 1
ATOM 735 C CA . HIS A 1 95 ? -15.577 3.958 3.317 1.00 98.00 95 HIS A CA 1
ATOM 736 C C . HIS A 1 95 ? -14.074 4.018 3.577 1.00 98.00 95 HIS A C 1
ATOM 738 O O . HIS A 1 95 ? -13.487 5.094 3.702 1.00 98.00 95 HIS A O 1
ATOM 744 N N . THR A 1 96 ? -13.430 2.854 3.592 1.00 98.31 96 THR A N 1
ATOM 745 C CA . THR A 1 96 ? -11.985 2.747 3.786 1.00 98.31 96 THR A CA 1
ATOM 746 C C . THR A 1 96 ? -11.294 2.463 2.456 1.00 98.31 96 THR A C 1
ATOM 748 O O . THR A 1 96 ? -11.483 1.409 1.845 1.00 98.31 96 THR A O 1
ATOM 751 N N . HIS A 1 97 ? -10.472 3.413 2.021 1.00 98.19 97 HIS A N 1
ATOM 752 C CA . HIS A 1 97 ? -9.564 3.318 0.886 1.00 98.19 97 HIS A CA 1
ATOM 753 C C . HIS A 1 97 ? -8.217 2.783 1.366 1.00 98.19 97 HIS A C 1
ATOM 755 O O . HIS A 1 97 ? -7.514 3.462 2.108 1.00 98.19 97 HIS A O 1
ATOM 761 N N . LEU A 1 98 ? -7.841 1.580 0.949 1.00 98.25 98 LEU A N 1
ATOM 762 C CA . LEU A 1 98 ? -6.567 0.968 1.305 1.00 98.25 98 LEU A CA 1
ATOM 763 C C . LEU A 1 98 ? -5.615 1.021 0.110 1.00 98.25 98 LEU A C 1
ATOM 765 O O . LEU A 1 98 ? -5.947 0.537 -0.974 1.00 98.25 98 LEU A O 1
ATOM 769 N N . PHE A 1 99 ? -4.445 1.621 0.318 1.00 98.00 99 PHE A N 1
ATOM 770 C CA . PHE A 1 99 ? -3.362 1.684 -0.660 1.00 98.00 99 PHE A CA 1
ATOM 771 C C . PHE A 1 99 ? -2.205 0.796 -0.216 1.00 98.00 99 PHE A C 1
ATOM 773 O O . PHE A 1 99 ? -1.786 0.851 0.945 1.00 98.00 99 PHE A O 1
ATOM 780 N N . VAL A 1 100 ? -1.695 -0.007 -1.145 1.00 97.56 100 VAL A N 1
ATOM 781 C CA . VAL A 1 100 ? -0.579 -0.934 -0.916 1.00 97.56 100 VAL A CA 1
ATOM 782 C C . VAL A 1 100 ? 0.368 -0.896 -2.112 1.00 97.56 100 VAL A C 1
ATOM 784 O O . VAL A 1 100 ? -0.071 -0.652 -3.240 1.00 97.56 100 VAL A O 1
ATOM 787 N N . ALA A 1 101 ? 1.647 -1.172 -1.876 1.00 96.81 101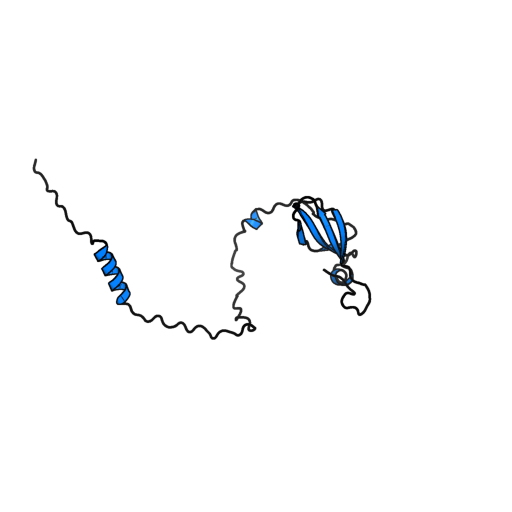 ALA A N 1
ATOM 788 C CA . ALA A 1 101 ? 2.573 -1.523 -2.940 1.00 96.81 101 ALA A CA 1
ATOM 789 C C . ALA A 1 101 ? 2.421 -3.020 -3.237 1.00 96.81 101 ALA A C 1
ATOM 791 O O . ALA A 1 101 ? 2.361 -3.832 -2.313 1.00 96.81 101 ALA A O 1
ATOM 792 N N . ARG A 1 102 ? 2.352 -3.406 -4.510 1.00 97.00 102 ARG A N 1
ATOM 793 C CA . ARG A 1 102 ? 2.349 -4.821 -4.902 1.00 97.00 102 ARG A CA 1
ATOM 794 C C . ARG A 1 102 ? 3.182 -5.066 -6.149 1.00 97.00 102 ARG A C 1
ATOM 796 O O . ARG A 1 102 ? 3.258 -4.185 -7.000 1.00 97.00 102 ARG A O 1
ATOM 803 N N . TRP A 1 103 ? 3.777 -6.247 -6.275 1.00 96.50 103 TRP A N 1
ATOM 804 C CA . TRP A 1 103 ? 4.505 -6.677 -7.475 1.00 96.50 103 TRP A CA 1
ATOM 805 C C . TRP A 1 103 ? 4.292 -8.177 -7.729 1.00 96.50 103 TRP A C 1
ATOM 807 O O . TRP A 1 103 ? 4.035 -8.916 -6.777 1.00 96.50 103 TRP A O 1
ATOM 817 N N . PRO A 1 104 ? 4.350 -8.629 -8.991 1.00 95.81 104 PRO A N 1
ATOM 818 C CA . PRO A 1 104 ? 4.003 -10.002 -9.351 1.00 95.81 104 PRO A CA 1
ATOM 819 C C . PRO A 1 104 ? 5.131 -11.022 -9.143 1.00 95.81 104 PRO A C 1
ATOM 821 O O . PRO A 1 104 ? 4.886 -12.221 -9.173 1.00 95.81 104 PRO A O 1
ATOM 824 N N . GLU A 1 105 ? 6.383 -10.586 -9.007 1.00 94.75 105 GLU A N 1
ATOM 825 C CA . GLU A 1 105 ? 7.499 -11.514 -8.837 1.00 94.75 105 GLU A CA 1
ATOM 826 C C . GLU A 1 105 ? 7.576 -12.125 -7.428 1.00 94.75 105 GLU A C 1
ATOM 828 O O . GLU A 1 105 ? 7.365 -11.450 -6.420 1.00 94.75 105 GLU A O 1
ATOM 833 N N . ASP A 1 106 ? 8.000 -13.390 -7.361 1.00 91.94 106 ASP A N 1
ATOM 834 C CA . ASP A 1 106 ? 8.181 -14.132 -6.103 1.00 91.94 106 ASP A CA 1
ATOM 835 C C . ASP A 1 106 ? 9.342 -13.601 -5.241 1.00 91.94 106 ASP A C 1
ATOM 837 O O . ASP A 1 106 ? 9.425 -13.868 -4.040 1.00 91.94 106 ASP A O 1
ATOM 841 N N . ASN A 1 107 ? 10.297 -12.888 -5.846 1.00 92.44 107 ASN A N 1
ATOM 842 C CA . ASN A 1 107 ? 11.448 -12.334 -5.141 1.00 92.44 107 ASN A CA 1
ATOM 843 C C . ASN A 1 107 ? 11.170 -10.907 -4.656 1.00 92.44 107 ASN A C 1
ATOM 845 O O . ASN A 1 107 ? 10.547 -10.120 -5.353 1.00 92.44 107 ASN A O 1
ATOM 849 N N . VAL A 1 108 ? 11.710 -10.535 -3.492 1.00 91.44 108 VAL A N 1
ATOM 850 C CA . VAL A 1 108 ? 11.608 -9.155 -2.985 1.00 91.44 108 VAL A CA 1
ATOM 851 C C . VAL A 1 108 ? 12.582 -8.241 -3.732 1.00 91.44 108 VAL A C 1
ATOM 853 O O . VAL A 1 108 ? 12.158 -7.314 -4.410 1.00 91.44 108 VAL A O 1
ATOM 856 N N . ASP A 1 109 ? 13.892 -8.495 -3.667 1.00 91.19 109 ASP A N 1
ATOM 857 C CA . ASP A 1 109 ? 14.915 -7.705 -4.373 1.00 91.19 109 ASP A CA 1
ATOM 858 C C . ASP A 1 109 ? 15.261 -8.356 -5.727 1.00 91.19 109 ASP A C 1
ATOM 860 O O . ASP A 1 109 ? 15.548 -9.557 -5.751 1.00 91.19 109 ASP A O 1
ATOM 864 N N . PRO A 1 110 ? 15.230 -7.636 -6.869 1.00 90.69 110 PRO A N 1
ATOM 865 C CA . PRO A 1 110 ? 14.953 -6.204 -7.037 1.00 90.69 110 PRO A CA 1
ATOM 866 C C . PRO A 1 110 ? 13.498 -5.848 -7.361 1.00 90.69 110 PRO A C 1
ATOM 868 O O . PRO A 1 110 ? 13.247 -4.711 -7.758 1.00 90.69 110 PRO A O 1
ATOM 871 N N . ALA A 1 111 ? 12.551 -6.778 -7.240 1.00 92.69 111 ALA A N 1
ATOM 872 C CA . ALA A 1 111 ? 11.173 -6.564 -7.675 1.00 92.69 111 ALA A CA 1
ATOM 873 C C . ALA A 1 111 ? 10.504 -5.370 -6.977 1.00 92.69 111 ALA A C 1
ATOM 875 O O . ALA A 1 111 ? 9.958 -4.508 -7.661 1.00 92.69 111 ALA A O 1
ATOM 876 N N . TRP A 1 112 ? 10.668 -5.219 -5.658 1.00 92.12 112 TRP A N 1
ATOM 877 C CA . TRP A 1 112 ? 10.045 -4.131 -4.892 1.00 92.12 112 TRP A CA 1
ATOM 878 C C . TRP A 1 112 ? 10.420 -2.726 -5.408 1.00 92.12 112 TRP A C 1
ATOM 880 O O . TRP A 1 112 ? 9.620 -1.795 -5.347 1.00 92.12 112 TRP A O 1
ATOM 890 N N . ARG A 1 113 ? 11.630 -2.567 -5.963 1.00 91.38 113 ARG A N 1
ATOM 891 C CA . ARG A 1 113 ? 12.143 -1.299 -6.514 1.00 91.38 113 ARG A CA 1
ATOM 892 C C . ARG A 1 113 ? 12.060 -1.205 -8.039 1.00 91.38 113 ARG A C 1
ATOM 894 O O . ARG A 1 113 ? 12.390 -0.164 -8.600 1.00 91.38 113 ARG A O 1
ATOM 901 N N . LYS A 1 114 ? 11.680 -2.286 -8.721 1.00 91.62 114 LYS A N 1
ATOM 902 C CA . LYS A 1 114 ? 11.633 -2.372 -10.189 1.00 91.62 114 LYS A CA 1
ATOM 903 C C . LYS A 1 114 ? 10.202 -2.460 -10.714 1.00 91.62 114 LYS A C 1
ATOM 905 O O . LYS A 1 114 ? 9.884 -1.770 -11.676 1.00 91.62 114 LYS A O 1
ATOM 910 N N . SER A 1 115 ? 9.383 -3.288 -10.079 1.00 93.69 115 SER A N 1
ATOM 911 C CA . SER A 1 115 ? 8.118 -3.796 -10.609 1.00 93.69 115 SER A CA 1
ATOM 912 C C . SER A 1 115 ? 6.901 -3.461 -9.744 1.00 93.69 115 SER A C 1
ATOM 914 O O . SER A 1 115 ? 5.790 -3.806 -10.141 1.00 93.69 115 SER A O 1
ATOM 916 N N . SER A 1 116 ? 7.072 -2.795 -8.593 1.00 95.88 116 SER A N 1
ATOM 917 C CA . SER A 1 116 ? 5.921 -2.418 -7.767 1.00 95.88 116 SER A CA 1
ATOM 918 C C . SER A 1 116 ? 5.009 -1.408 -8.445 1.00 95.88 116 SER A C 1
ATOM 920 O O . SER A 1 116 ? 5.433 -0.515 -9.182 1.00 95.88 116 SER A O 1
ATOM 922 N N . GLU A 1 117 ? 3.735 -1.552 -8.124 1.00 96.94 117 GLU A N 1
ATOM 923 C CA . GLU A 1 117 ? 2.664 -0.627 -8.438 1.00 96.94 117 GLU A CA 1
ATOM 924 C C . GLU A 1 117 ? 1.874 -0.303 -7.164 1.00 96.94 117 GLU A C 1
ATOM 926 O O . GLU A 1 117 ? 1.795 -1.114 -6.239 1.00 96.94 117 GLU A O 1
ATOM 931 N N . ILE A 1 118 ? 1.264 0.882 -7.119 1.00 97.75 118 ILE A N 1
ATOM 932 C CA . ILE A 1 118 ? 0.378 1.281 -6.024 1.00 97.75 118 ILE A CA 1
ATOM 933 C C . ILE A 1 118 ? -1.043 0.861 -6.372 1.00 97.75 118 ILE A C 1
ATOM 935 O O . ILE A 1 118 ? -1.690 1.461 -7.237 1.00 97.75 118 ILE A O 1
ATOM 939 N N . ALA A 1 119 ? -1.544 -0.154 -5.680 1.00 98.00 119 ALA A N 1
ATOM 940 C CA . ALA A 1 119 ? -2.894 -0.664 -5.841 1.00 98.00 119 ALA A CA 1
ATOM 941 C C . ALA A 1 119 ? -3.846 -0.049 -4.812 1.00 98.00 119 ALA A C 1
ATOM 94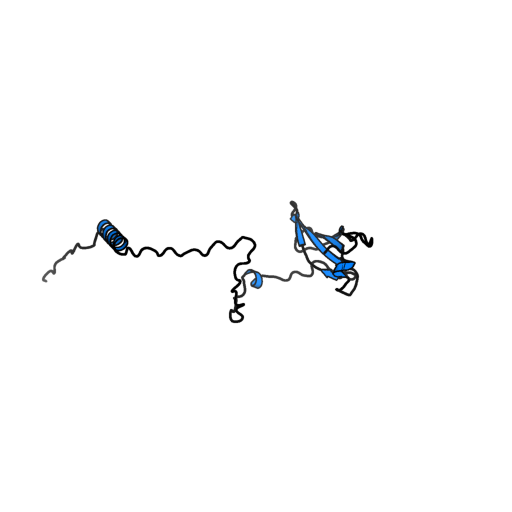3 O O . ALA A 1 119 ? -3.500 0.139 -3.647 1.00 98.00 119 ALA A O 1
ATOM 944 N N . HIS A 1 120 ? -5.060 0.268 -5.259 1.00 98.44 120 HIS A N 1
ATOM 945 C CA . HIS A 1 120 ? -6.128 0.823 -4.439 1.00 98.44 120 HIS A CA 1
ATOM 946 C C . HIS A 1 120 ? -7.271 -0.178 -4.294 1.00 98.44 120 HIS A C 1
ATOM 948 O O . HIS A 1 120 ? -7.818 -0.676 -5.285 1.00 98.44 120 HIS A O 1
ATOM 954 N N . TYR A 1 121 ? -7.678 -0.388 -3.048 1.00 98.38 121 TYR A N 1
ATOM 955 C CA . TYR A 1 121 ? -8.794 -1.226 -2.645 1.00 98.38 121 TYR A CA 1
ATOM 956 C C . TYR A 1 121 ? -9.792 -0.390 -1.857 1.00 98.38 121 TYR A C 1
ATOM 958 O O . TYR A 1 121 ? -9.417 0.552 -1.165 1.00 98.38 121 TYR A O 1
ATOM 966 N N . LEU A 1 122 ? -11.067 -0.752 -1.945 1.00 98.31 122 LEU A N 1
ATOM 967 C CA . LEU A 1 122 ? -12.137 -0.096 -1.201 1.00 98.31 122 LEU A CA 1
ATOM 968 C C . LEU A 1 122 ? -12.908 -1.127 -0.394 1.00 98.31 122 LEU A C 1
ATOM 970 O O . LEU A 1 122 ? -13.261 -2.185 -0.926 1.00 98.31 122 LEU A O 1
ATOM 974 N N . ALA A 1 123 ? -13.224 -0.770 0.839 1.00 98.12 123 ALA A N 1
ATOM 975 C CA . ALA A 1 123 ? -14.178 -1.467 1.679 1.00 98.12 123 ALA A CA 1
ATOM 976 C C . ALA A 1 123 ? -15.202 -0.480 2.238 1.00 98.12 123 ALA A C 1
ATOM 978 O O . ALA A 1 123 ? -14.899 0.699 2.427 1.00 98.12 123 ALA A O 1
ATOM 979 N N . ASP A 1 124 ? -16.399 -0.978 2.536 1.00 97.75 124 ASP A N 1
ATOM 980 C CA . ASP A 1 124 ? -17.429 -0.168 3.188 1.00 97.75 124 ASP A CA 1
ATOM 981 C C . ASP A 1 124 ? -17.111 0.075 4.674 1.00 97.75 124 ASP A C 1
ATOM 983 O O . ASP A 1 124 ? -17.562 1.065 5.235 1.00 97.75 124 ASP A O 1
ATOM 987 N N . ASN A 1 125 ? -16.299 -0.798 5.285 1.00 95.12 125 ASN A N 1
ATOM 988 C CA . ASN A 1 125 ? -15.861 -0.739 6.681 1.00 95.12 125 ASN A CA 1
ATOM 989 C C . ASN A 1 125 ? -14.340 -0.988 6.776 1.00 95.12 125 ASN A C 1
ATOM 991 O O . ASN A 1 125 ? -13.786 -1.645 5.887 1.00 95.12 125 ASN A O 1
ATOM 995 N N . PRO A 1 126 ? -13.651 -0.507 7.828 1.00 94.25 126 PRO A N 1
ATOM 996 C CA . PRO A 1 126 ? -12.202 -0.676 7.983 1.00 94.25 126 PRO A CA 1
ATOM 997 C C . PRO A 1 126 ? -11.752 -2.137 8.128 1.00 94.25 126 PRO A C 1
ATOM 999 O O . PRO A 1 126 ? -10.616 -2.456 7.784 1.00 94.25 126 PRO A O 1
ATOM 1002 N N . GLU A 1 127 ? -12.632 -3.034 8.573 1.00 94.44 127 GLU A N 1
ATOM 1003 C CA . GLU A 1 127 ? -12.373 -4.474 8.686 1.00 94.44 127 GLU A CA 1
ATOM 1004 C C . GLU A 1 127 ? -12.439 -5.207 7.334 1.00 94.44 127 GLU A C 1
ATOM 1006 O O . GLU A 1 127 ? -12.102 -6.387 7.244 1.00 94.44 127 GLU A O 1
ATOM 1011 N N . GLY A 1 128 ? -12.868 -4.528 6.265 1.00 94.19 128 GLY A N 1
ATOM 1012 C CA . GLY A 1 128 ? -13.074 -5.133 4.956 1.00 94.19 128 GLY A CA 1
ATOM 1013 C C . GLY A 1 128 ? -14.507 -5.653 4.735 1.00 94.19 128 GLY A C 1
ATOM 1014 O O . GLY A 1 128 ? -15.441 -5.270 5.442 1.00 94.19 128 GLY A O 1
ATOM 1015 N N . PRO A 1 129 ? -14.726 -6.503 3.714 1.00 95.81 129 PRO A N 1
ATOM 1016 C CA . PRO A 1 129 ? -13.725 -7.005 2.775 1.00 95.81 129 PRO A CA 1
ATOM 1017 C C . PRO A 1 129 ? -13.249 -5.917 1.805 1.00 95.81 129 PRO A C 1
ATOM 1019 O O . PRO A 1 129 ? -14.056 -5.207 1.199 1.00 95.81 129 PRO A O 1
ATOM 1022 N N . PHE A 1 130 ? -11.935 -5.828 1.612 1.00 97.69 130 PHE A N 1
ATOM 1023 C CA . PHE A 1 130 ? -11.332 -4.922 0.640 1.00 97.69 130 PHE A CA 1
ATOM 1024 C C . PHE A 1 130 ? -11.458 -5.482 -0.773 1.00 97.69 130 PHE A C 1
ATOM 1026 O O . PHE A 1 130 ? -11.094 -6.622 -1.055 1.00 97.69 130 PHE A O 1
ATOM 1033 N N . ARG A 1 131 ? -11.983 -4.669 -1.690 1.00 97.69 131 ARG A N 1
ATOM 1034 C CA . ARG A 1 131 ? -12.129 -5.031 -3.103 1.00 97.69 131 ARG A CA 1
ATOM 1035 C C . ARG A 1 131 ? -11.199 -4.183 -3.946 1.00 97.69 131 ARG A C 1
ATOM 1037 O O . ARG A 1 131 ? -11.270 -2.955 -3.869 1.00 97.69 131 ARG A O 1
ATOM 1044 N N . PHE A 1 132 ? -10.390 -4.833 -4.780 1.00 97.88 132 PHE A N 1
ATOM 1045 C CA . PHE A 1 132 ? -9.533 -4.147 -5.741 1.00 97.88 132 PHE A CA 1
ATOM 1046 C C . PHE A 1 132 ? -10.360 -3.189 -6.605 1.00 97.88 132 PHE A C 1
ATOM 1048 O O . PHE A 1 132 ? -11.433 -3.540 -7.108 1.00 97.88 132 PHE A O 1
ATOM 1055 N N . LYS A 1 133 ? -9.873 -1.958 -6.752 1.00 98.00 133 LYS A N 1
ATOM 1056 C CA . LYS A 1 133 ? -10.502 -0.931 -7.587 1.00 98.00 133 LYS A CA 1
ATOM 1057 C C . LYS A 1 133 ? -9.679 -0.635 -8.821 1.00 98.00 133 LYS A C 1
ATOM 1059 O O . LYS A 1 133 ? -10.231 -0.650 -9.917 1.00 98.00 133 LYS A O 1
ATOM 1064 N N . LYS A 1 134 ? -8.404 -0.298 -8.635 1.00 98.19 134 LYS A N 1
ATOM 1065 C CA . LYS A 1 134 ? -7.472 0.021 -9.721 1.00 98.19 134 LYS A CA 1
ATOM 1066 C C . LYS A 1 134 ? -6.046 0.158 -9.204 1.00 98.19 134 LYS A C 1
ATOM 1068 O O . LYS A 1 134 ? -5.830 0.416 -8.022 1.00 98.19 134 LYS A O 1
ATOM 1073 N N . VAL A 1 135 ? -5.100 0.104 -10.132 1.00 97.88 135 VAL A N 1
ATOM 1074 C CA . VAL A 1 135 ? -3.748 0.634 -9.944 1.00 97.88 135 VAL A CA 1
ATOM 1075 C C . VAL A 1 135 ? -3.798 2.159 -10.075 1.00 97.88 135 VAL A C 1
ATOM 1077 O O . VAL A 1 135 ? -4.449 2.692 -10.976 1.00 97.88 135 VAL A O 1
ATOM 1080 N N . ILE A 1 136 ? -3.174 2.867 -9.137 1.00 97.19 136 ILE A N 1
ATOM 1081 C CA . ILE A 1 136 ? -3.133 4.336 -9.083 1.00 97.19 136 ILE A CA 1
ATOM 1082 C C . ILE A 1 136 ? -1.839 4.873 -9.675 1.00 97.19 136 ILE A C 1
ATOM 1084 O O . ILE A 1 136 ? -1.864 5.903 -10.346 1.00 97.19 136 ILE A O 1
ATOM 1088 N N . LEU A 1 137 ? -0.728 4.186 -9.418 1.00 95.62 137 LEU A N 1
ATOM 1089 C CA . LEU A 1 137 ? 0.591 4.598 -9.867 1.00 95.62 137 LEU A CA 1
ATOM 1090 C C . LEU A 1 137 ? 1.413 3.369 -10.235 1.00 95.62 137 LEU A C 1
ATOM 1092 O O . LEU A 1 137 ? 1.424 2.383 -9.503 1.00 95.62 137 LEU A O 1
ATOM 1096 N N . GLN A 1 138 ? 2.108 3.454 -11.359 1.00 95.75 138 GLN A N 1
ATOM 1097 C CA . GLN A 1 138 ? 3.024 2.440 -11.858 1.00 95.75 138 GLN A CA 1
ATOM 1098 C C . GLN A 1 138 ? 4.176 3.165 -12.555 1.00 95.75 138 GLN A C 1
ATOM 1100 O O . GLN A 1 138 ? 3.965 4.244 -13.115 1.00 95.75 138 GLN A O 1
ATOM 1105 N N . GLY A 1 139 ? 5.379 2.593 -12.505 1.00 93.94 139 GLY A N 1
ATOM 1106 C CA . GLY A 1 139 ? 6.522 3.137 -13.239 1.00 93.94 139 GLY A CA 1
ATOM 1107 C C . GLY A 1 139 ? 6.264 3.156 -14.748 1.00 93.94 139 GLY A C 1
ATOM 1108 O O . GLY A 1 139 ? 5.561 2.293 -15.280 1.00 93.94 139 GLY A O 1
ATOM 1109 N N . THR A 1 140 ? 6.838 4.127 -15.458 1.00 93.00 140 THR A N 1
ATOM 1110 C CA . THR A 1 140 ? 6.636 4.273 -16.912 1.00 93.00 140 THR A CA 1
ATOM 1111 C C . THR A 1 140 ? 7.288 3.150 -17.719 1.00 93.00 140 THR A C 1
ATOM 1113 O O . THR A 1 140 ? 6.944 2.943 -18.883 1.00 93.00 140 THR A O 1
ATOM 1116 N N . GLY A 1 141 ? 8.264 2.449 -17.131 1.00 90.25 141 GLY A N 1
ATOM 1117 C CA . GLY A 1 141 ? 9.083 1.438 -17.793 1.00 90.25 141 GLY A CA 1
ATOM 1118 C C . GLY A 1 141 ? 10.069 2.004 -18.821 1.00 90.25 141 GLY A C 1
ATOM 1119 O O . GLY A 1 141 ? 10.755 1.232 -19.491 1.00 90.25 141 GLY A O 1
ATOM 1120 N N . ARG A 1 142 ? 10.153 3.333 -18.977 1.00 92.00 142 ARG A N 1
ATOM 1121 C CA . ARG A 1 142 ? 11.020 3.990 -19.964 1.00 92.00 142 ARG A CA 1
ATOM 1122 C C . ARG A 1 142 ? 12.384 4.276 -19.350 1.00 92.00 142 ARG A C 1
ATOM 1124 O O . ARG A 1 142 ? 12.533 5.162 -18.515 1.00 92.00 142 ARG A O 1
ATOM 1131 N N . GLU A 1 143 ? 13.385 3.508 -19.763 1.00 89.94 143 GLU A N 1
ATOM 1132 C CA . GLU A 1 143 ? 14.744 3.627 -19.237 1.00 89.94 143 GLU A CA 1
ATOM 1133 C C . GLU A 1 143 ? 15.292 5.060 -19.360 1.00 89.94 143 GLU A C 1
ATOM 1135 O O . GLU A 1 143 ? 15.162 5.712 -20.396 1.00 89.94 143 GLU A O 1
ATOM 1140 N N . GLY A 1 144 ? 15.907 5.549 -18.280 1.00 89.94 144 GLY A N 1
ATOM 1141 C CA . GLY A 1 144 ? 16.456 6.904 -18.194 1.00 89.94 144 GLY A CA 1
ATOM 1142 C C . GLY A 1 144 ? 15.468 7.972 -17.716 1.00 89.94 144 GLY A C 1
ATOM 1143 O O . GLY A 1 144 ? 15.901 9.085 -17.416 1.00 89.94 144 GLY A O 1
ATOM 1144 N N . GLU A 1 145 ? 14.176 7.658 -17.587 1.00 92.81 145 GLU A N 1
ATOM 1145 C CA . GLU A 1 145 ? 13.218 8.552 -16.933 1.00 92.81 145 GLU A CA 1
ATOM 1146 C C . GLU A 1 145 ? 13.298 8.456 -15.408 1.00 92.81 145 GLU A C 1
ATOM 1148 O O . GLU A 1 145 ? 13.641 7.418 -14.837 1.00 92.81 145 GLU A O 1
ATOM 1153 N N . TRP A 1 146 ? 12.977 9.560 -14.733 1.00 91.00 146 TRP A N 1
ATOM 1154 C CA . TRP A 1 146 ? 13.028 9.638 -13.273 1.00 91.00 146 TRP A CA 1
ATOM 1155 C C . TRP A 1 146 ? 11.963 8.751 -12.600 1.00 91.00 146 TRP A C 1
ATOM 1157 O O . TRP A 1 146 ? 12.173 8.303 -11.477 1.00 91.00 146 TRP A O 1
ATOM 1167 N N . ASP A 1 147 ? 10.858 8.471 -13.297 1.00 92.38 147 ASP A N 1
ATOM 1168 C CA . ASP A 1 147 ? 9.716 7.650 -12.879 1.00 92.38 147 ASP A CA 1
ATOM 1169 C C . ASP A 1 147 ? 9.631 6.318 -13.648 1.00 92.38 147 ASP A C 1
ATOM 1171 O O . ASP A 1 147 ? 8.571 5.698 -13.741 1.00 92.38 147 ASP A O 1
ATOM 1175 N N . ALA A 1 148 ? 10.758 5.847 -14.194 1.00 90.25 148 ALA A N 1
ATOM 1176 C CA . ALA A 1 148 ? 10.821 4.601 -14.957 1.00 90.25 148 ALA A CA 1
ATOM 1177 C C . ALA A 1 148 ? 10.413 3.360 -14.146 1.00 90.25 148 ALA A C 1
ATOM 1179 O O . ALA A 1 148 ? 9.861 2.413 -14.705 1.00 90.25 148 ALA A O 1
ATOM 1180 N N . TYR A 1 149 ? 10.699 3.356 -12.842 1.00 90.31 149 TYR A N 1
ATOM 1181 C CA . TYR A 1 149 ? 10.591 2.184 -11.973 1.00 90.31 149 TYR A CA 1
ATOM 1182 C C . TYR A 1 149 ? 9.596 2.378 -10.823 1.00 90.31 149 TYR A C 1
ATOM 1184 O O . TYR A 1 149 ? 8.884 3.376 -10.739 1.00 90.31 149 TYR A O 1
ATOM 1192 N N . ALA A 1 150 ? 9.540 1.365 -9.963 1.00 84.06 150 ALA A N 1
ATOM 1193 C CA . ALA A 1 150 ? 8.495 1.133 -8.987 1.00 84.06 150 ALA A CA 1
ATOM 1194 C C . ALA A 1 150 ? 8.254 2.286 -7.989 1.00 84.06 150 ALA A C 1
ATOM 1196 O O . ALA A 1 150 ? 9.127 2.561 -7.154 1.00 84.06 150 ALA A O 1
ATOM 1197 N N . PRO A 1 151 ? 7.051 2.887 -7.974 1.00 81.88 151 PRO A N 1
ATOM 1198 C CA . PRO A 1 151 ? 6.540 3.561 -6.783 1.00 81.88 151 PRO A CA 1
ATOM 1199 C C . PRO A 1 151 ? 6.292 2.542 -5.657 1.00 81.88 151 PRO A C 1
ATOM 1201 O O . PRO A 1 151 ? 5.849 1.423 -5.922 1.00 81.88 151 PRO A O 1
ATOM 12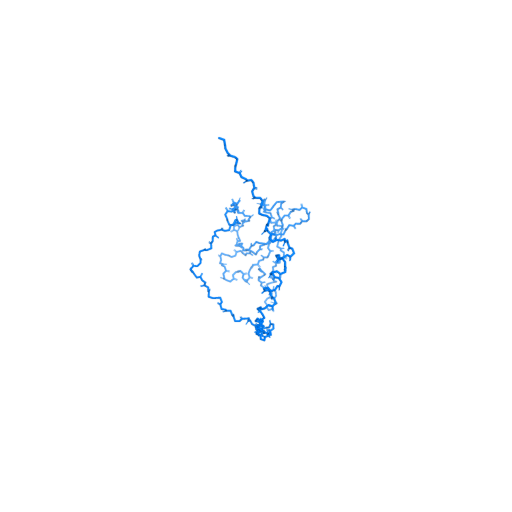04 N N . HIS A 1 152 ? 6.558 2.921 -4.410 1.00 80.19 152 HIS A N 1
ATOM 1205 C CA . HIS A 1 152 ? 6.326 2.093 -3.223 1.00 80.19 152 HIS A CA 1
ATOM 1206 C C . HIS A 1 152 ? 6.001 2.962 -2.007 1.00 80.19 152 HIS A C 1
ATOM 1208 O O . HIS A 1 152 ? 6.484 4.118 -1.967 1.00 80.19 152 HIS A O 1
#

InterPro domains:
  IPR023296 Glycosyl hydrolase, five-bladed beta-propeller domain superfamily [G3DSA:2.115.10.20] (56-152)

pLDDT: mean 80.06, std 20.12, range [33.16, 98.44]